Protein AF-A0A2E5KQU2-F1 (afdb_monomer_lite)

Structure (mmCIF, N/CA/C/O backbone):
data_AF-A0A2E5KQU2-F1
#
_entry.id   AF-A0A2E5KQU2-F1
#
loop_
_atom_site.group_PDB
_atom_site.id
_atom_site.type_symbol
_atom_site.label_atom_id
_atom_site.label_alt_id
_atom_site.label_comp_id
_atom_site.label_asym_id
_atom_site.label_entity_id
_atom_site.label_seq_id
_atom_site.pdbx_PDB_ins_code
_atom_site.Cartn_x
_atom_site.Cartn_y
_atom_site.Cartn_z
_atom_site.occupancy
_atom_site.B_iso_or_equiv
_atom_site.auth_seq_id
_atom_site.auth_comp_id
_atom_site.auth_asym_id
_atom_site.auth_atom_id
_atom_site.pdbx_PDB_model_num
ATOM 1 N N . MET A 1 1 ? -2.922 -16.411 7.031 1.00 69.69 1 MET A N 1
ATOM 2 C CA . MET A 1 1 ? -3.422 -15.417 8.007 1.00 69.69 1 MET A CA 1
ATOM 3 C C . MET A 1 1 ? -4.930 -15.594 8.136 1.00 69.69 1 MET A C 1
ATOM 5 O O . MET A 1 1 ? -5.573 -15.780 7.115 1.00 69.69 1 MET A O 1
ATOM 9 N N . HIS A 1 2 ? -5.489 -15.586 9.346 1.00 85.69 2 HIS A N 1
ATOM 10 C CA . HIS A 1 2 ? -6.939 -15.621 9.570 1.00 85.69 2 HIS A CA 1
ATOM 11 C C . HIS A 1 2 ? -7.312 -14.437 10.468 1.00 85.69 2 HIS A C 1
ATOM 13 O O . HIS A 1 2 ? -6.894 -14.409 11.623 1.00 85.69 2 HIS A O 1
ATOM 19 N N . ILE A 1 3 ? -8.048 -13.462 9.927 1.00 89.06 3 ILE A N 1
ATOM 20 C CA . ILE A 1 3 ? -8.373 -12.188 10.602 1.00 89.06 3 ILE A CA 1
ATOM 21 C C . ILE A 1 3 ? -9.744 -12.194 11.303 1.00 89.06 3 ILE A C 1
ATOM 23 O O . ILE A 1 3 ? -10.145 -11.198 11.894 1.00 89.06 3 ILE A O 1
ATOM 27 N N . GLY A 1 4 ? -10.452 -13.330 11.280 1.00 92.38 4 GLY A N 1
ATOM 28 C CA . GLY A 1 4 ? -11.774 -13.472 11.894 1.00 92.38 4 GLY A CA 1
ATOM 29 C C . GLY A 1 4 ? -12.892 -12.767 11.120 1.00 92.38 4 GLY A C 1
ATOM 30 O O . GLY A 1 4 ? -12.737 -12.422 9.950 1.00 92.38 4 GLY A O 1
ATOM 31 N N . THR A 1 5 ? -14.036 -12.592 11.782 1.00 94.06 5 THR A N 1
ATOM 32 C CA . THR A 1 5 ? -15.211 -11.906 11.226 1.00 94.06 5 THR A CA 1
ATOM 33 C C . THR A 1 5 ? -15.182 -10.427 11.598 1.00 94.06 5 THR A C 1
ATOM 35 O O . THR A 1 5 ? -15.036 -10.090 12.774 1.00 94.06 5 THR A O 1
ATOM 38 N N . ILE A 1 6 ? -15.364 -9.548 10.611 1.00 94.31 6 ILE A N 1
ATOM 39 C CA . ILE A 1 6 ? -15.428 -8.096 10.801 1.00 94.31 6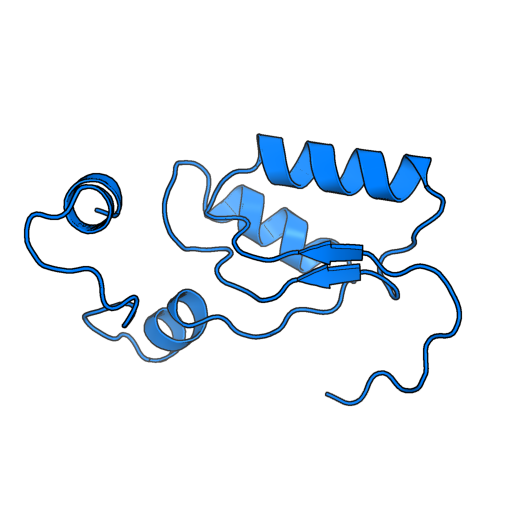 ILE A CA 1
ATOM 40 C C . ILE A 1 6 ? -16.798 -7.606 10.319 1.00 94.31 6 ILE A C 1
ATOM 42 O O . ILE A 1 6 ? -17.093 -7.651 9.133 1.00 94.31 6 ILE A O 1
ATOM 46 N N . GLU A 1 7 ? -17.623 -7.120 11.247 1.00 96.12 7 GLU A N 1
ATOM 47 C CA . GLU A 1 7 ? -19.001 -6.644 10.988 1.00 96.12 7 GLU A CA 1
ATOM 48 C C . GLU A 1 7 ? -19.089 -5.109 10.866 1.00 96.12 7 GLU A C 1
ATOM 50 O O . GLU A 1 7 ? -20.155 -4.502 10.946 1.00 96.12 7 GLU A O 1
ATOM 55 N N . THR A 1 8 ? -17.940 -4.452 10.726 1.00 95.62 8 THR A N 1
ATOM 56 C CA . THR A 1 8 ? -17.816 -2.994 10.588 1.00 95.62 8 THR A CA 1
ATOM 57 C C . THR A 1 8 ? -17.140 -2.665 9.260 1.00 95.62 8 THR A C 1
ATOM 59 O O . THR A 1 8 ? -16.548 -3.558 8.653 1.00 95.62 8 THR A O 1
ATOM 62 N N . PRO A 1 9 ? -17.201 -1.409 8.778 1.00 97.00 9 PRO A N 1
ATOM 63 C CA . PRO A 1 9 ? -16.548 -1.044 7.528 1.00 97.00 9 PRO A CA 1
ATOM 64 C C . PRO A 1 9 ? -15.058 -1.403 7.528 1.00 97.00 9 PRO A C 1
ATOM 66 O O . PRO A 1 9 ? -14.353 -1.160 8.509 1.00 97.00 9 PRO A O 1
ATOM 69 N N . VAL A 1 10 ? -14.588 -1.953 6.415 1.00 97.25 10 VAL A N 1
ATOM 70 C CA . VAL A 1 10 ? -13.179 -2.270 6.163 1.00 97.25 10 VAL A CA 1
ATOM 71 C C . VAL A 1 10 ? -12.706 -1.506 4.939 1.00 97.25 10 VAL A C 1
ATOM 73 O O . VAL A 1 10 ? -13.488 -1.252 4.019 1.00 97.25 10 VAL A O 1
ATOM 76 N N . LEU A 1 11 ? -11.427 -1.148 4.922 1.00 97.94 11 LEU A N 1
ATOM 77 C CA . LEU A 1 11 ? -10.783 -0.616 3.730 1.00 97.94 11 LEU A CA 1
ATOM 78 C C . LEU A 1 11 ? -10.027 -1.751 3.044 1.00 97.94 11 LEU A C 1
ATOM 80 O O . LEU A 1 11 ? -9.082 -2.290 3.611 1.00 97.94 11 LEU A O 1
ATOM 84 N N . VAL A 1 12 ? -10.428 -2.092 1.823 1.00 96.94 12 VAL A N 1
ATOM 85 C CA . VAL A 1 12 ? -9.725 -3.071 0.990 1.00 96.94 12 VAL A CA 1
ATOM 86 C C . VAL A 1 12 ? -9.204 -2.360 -0.245 1.00 96.94 12 VAL A C 1
ATOM 88 O O . VAL A 1 12 ? -9.967 -1.696 -0.947 1.00 96.94 12 VAL A O 1
ATOM 91 N N . PHE A 1 13 ? -7.910 -2.485 -0.496 1.00 96.25 13 PHE A N 1
ATOM 92 C CA . PHE A 1 13 ? -7.237 -1.887 -1.642 1.00 96.25 13 PHE A CA 1
ATOM 93 C C . PHE A 1 13 ? -6.098 -2.795 -2.101 1.00 96.25 13 PHE A C 1
ATOM 95 O O . PHE A 1 13 ? -5.756 -3.755 -1.423 1.00 96.25 13 PHE A O 1
ATOM 102 N N . GLY A 1 14 ? -5.516 -2.521 -3.257 1.00 91.00 14 GLY A N 1
ATOM 103 C CA . GLY A 1 14 ? -4.382 -3.264 -3.795 1.00 91.00 14 GLY A CA 1
ATOM 104 C C . GLY A 1 14 ? -3.639 -2.405 -4.799 1.00 91.00 14 GLY A C 1
ATOM 105 O O . GLY A 1 14 ? -4.145 -1.350 -5.188 1.00 91.00 14 GLY A O 1
ATOM 106 N N . GLY A 1 15 ? -2.448 -2.844 -5.186 1.00 90.31 15 GLY A N 1
ATOM 107 C CA . GLY A 1 15 ? -1.603 -2.110 -6.112 1.00 90.31 15 GLY A CA 1
ATOM 108 C C . GLY A 1 15 ? -1.260 -0.693 -5.649 1.00 90.31 15 GLY A C 1
ATOM 109 O O . GLY A 1 15 ? -1.578 0.262 -6.361 1.00 90.31 15 GLY A O 1
ATOM 110 N N . PRO A 1 16 ? -0.593 -0.511 -4.488 1.00 92.25 16 PRO A N 1
ATOM 111 C CA . PRO A 1 16 ? 0.053 0.762 -4.183 1.00 92.25 16 PRO A CA 1
ATOM 112 C C . PRO A 1 16 ? 1.015 1.206 -5.292 1.00 92.25 16 PRO A C 1
ATOM 114 O O . PRO A 1 16 ? 1.231 2.405 -5.432 1.00 92.25 16 PRO A O 1
ATOM 117 N N . TYR A 1 17 ? 1.573 0.260 -6.071 1.00 90.44 17 T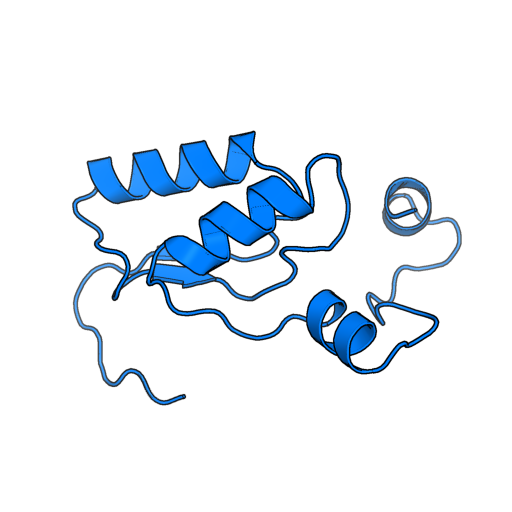YR A N 1
ATOM 118 C CA . TYR A 1 17 ? 2.338 0.490 -7.305 1.00 90.44 17 TYR A CA 1
ATOM 119 C C . TYR A 1 17 ? 3.304 1.668 -7.180 1.00 90.44 17 TYR A C 1
ATOM 121 O O . TYR A 1 17 ? 3.150 2.654 -7.896 1.00 90.44 17 TYR A O 1
ATOM 129 N N . ARG A 1 18 ? 4.230 1.621 -6.208 1.00 88.62 18 ARG A N 1
ATOM 130 C CA . ARG A 1 18 ? 5.243 2.668 -5.951 1.00 88.62 18 ARG A CA 1
ATOM 131 C C . ARG A 1 18 ? 4.689 4.111 -5.990 1.00 88.62 18 ARG A C 1
ATOM 133 O O . ARG A 1 18 ? 5.423 5.041 -6.334 1.00 88.62 18 ARG A O 1
ATOM 140 N N . ASN A 1 19 ? 3.398 4.303 -5.712 1.00 93.69 19 ASN A N 1
ATOM 141 C CA . ASN A 1 19 ? 2.688 5.569 -5.823 1.00 93.69 19 ASN A CA 1
ATOM 142 C C . ASN A 1 19 ? 2.428 6.096 -4.415 1.00 93.69 19 ASN A C 1
ATOM 144 O O . ASN A 1 19 ? 1.367 5.872 -3.817 1.00 93.69 19 ASN A O 1
ATOM 148 N N . LEU A 1 20 ? 3.429 6.796 -3.883 1.00 95.19 20 LEU A N 1
ATOM 149 C CA . LEU A 1 20 ? 3.402 7.299 -2.518 1.00 95.19 20 LEU A CA 1
ATOM 150 C C . LEU A 1 20 ? 2.237 8.267 -2.322 1.00 95.19 20 LEU A C 1
ATOM 152 O O . LEU A 1 20 ? 1.488 8.134 -1.362 1.00 95.19 20 LEU A O 1
ATOM 156 N N . GLY A 1 21 ? 2.034 9.195 -3.261 1.00 95.69 21 GLY A N 1
ATOM 157 C CA . GLY A 1 21 ? 0.971 10.198 -3.173 1.00 95.69 21 GLY A CA 1
ATOM 158 C C . GLY A 1 21 ? -0.431 9.588 -3.089 1.00 95.69 21 GLY A C 1
ATOM 159 O O . GLY A 1 21 ? -1.222 9.984 -2.232 1.00 95.69 21 GLY A O 1
ATOM 160 N N . ALA A 1 22 ? -0.735 8.597 -3.935 1.00 95.81 22 ALA A N 1
ATOM 161 C CA . ALA A 1 22 ? -2.018 7.896 -3.882 1.00 95.81 22 ALA A CA 1
ATOM 162 C C . ALA A 1 22 ? -2.168 7.080 -2.592 1.00 95.81 22 ALA A C 1
ATOM 164 O O . ALA A 1 22 ? -3.237 7.091 -1.980 1.00 95.81 22 ALA A O 1
ATOM 165 N N . THR A 1 23 ? -1.090 6.425 -2.155 1.00 96.56 23 THR A N 1
ATOM 166 C CA . THR A 1 23 ? -1.066 5.656 -0.906 1.00 96.56 23 THR A CA 1
ATOM 167 C C . THR A 1 23 ? -1.337 6.566 0.292 1.00 96.56 23 THR A C 1
ATOM 169 O O . THR A 1 23 ? -2.233 6.283 1.082 1.00 96.56 23 THR A O 1
ATOM 172 N N . GLN A 1 24 ? -0.650 7.705 0.396 1.00 97.19 24 GLN A N 1
ATOM 173 C CA . GLN A 1 24 ? -0.837 8.670 1.480 1.00 97.19 24 GLN A CA 1
ATOM 174 C C . GLN A 1 24 ? -2.269 9.218 1.508 1.00 97.19 24 GLN A C 1
ATOM 176 O O . GLN A 1 24 ? -2.917 9.195 2.551 1.00 97.19 24 GLN A O 1
A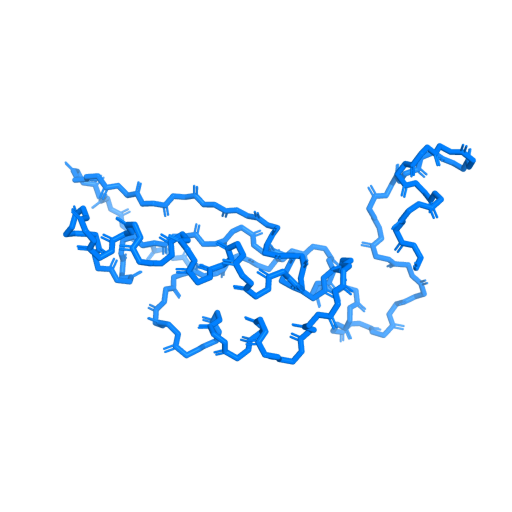TOM 181 N N . ALA A 1 25 ? -2.797 9.630 0.350 1.00 97.88 25 ALA A N 1
ATOM 182 C CA . ALA A 1 25 ? -4.157 10.153 0.242 1.00 97.88 25 ALA A CA 1
ATOM 183 C C . ALA A 1 25 ? -5.220 9.115 0.643 1.00 97.88 25 ALA A C 1
ATOM 185 O O . ALA A 1 25 ? -6.238 9.461 1.250 1.00 97.88 25 ALA A O 1
ATOM 186 N N . LEU A 1 26 ? -4.989 7.836 0.327 1.00 97.75 26 LEU A N 1
ATOM 187 C CA . LEU A 1 26 ? -5.860 6.747 0.754 1.00 97.75 26 LEU A CA 1
ATOM 188 C C . LEU A 1 26 ? -5.839 6.575 2.280 1.00 97.75 26 LEU A C 1
ATOM 190 O O . LEU A 1 26 ? -6.902 6.452 2.891 1.00 97.75 26 LEU A O 1
ATOM 194 N N . LEU A 1 27 ? -4.654 6.601 2.898 1.00 96.81 27 LEU A N 1
ATOM 195 C CA . LEU A 1 27 ? -4.509 6.490 4.352 1.00 96.81 27 LEU A CA 1
ATOM 196 C C . LEU A 1 27 ? -5.135 7.681 5.081 1.00 96.81 27 LEU A C 1
ATOM 198 O O . LEU A 1 27 ? -5.869 7.484 6.049 1.00 96.81 27 LEU A O 1
ATOM 202 N N . ASP A 1 28 ? -4.947 8.898 4.572 1.00 98.06 28 ASP A N 1
ATOM 203 C CA . ASP A 1 28 ? -5.599 10.100 5.100 1.00 98.06 28 ASP A CA 1
ATOM 204 C C . ASP A 1 28 ? -7.126 9.968 5.040 1.00 98.06 28 ASP A C 1
ATOM 206 O O . ASP A 1 28 ? -7.844 10.325 5.982 1.00 98.06 28 ASP A O 1
ATOM 210 N N . ARG A 1 29 ? -7.653 9.395 3.948 1.00 98.06 29 ARG A N 1
ATOM 211 C CA . ARG A 1 29 ? -9.088 9.135 3.823 1.00 98.06 29 ARG A CA 1
ATOM 212 C C . ARG A 1 29 ? -9.572 8.088 4.823 1.00 98.06 29 ARG A C 1
ATOM 214 O O . ARG A 1 29 ? -10.681 8.235 5.335 1.00 98.06 29 ARG A O 1
ATOM 221 N N . ALA A 1 30 ? -8.769 7.065 5.097 1.00 97.81 30 ALA A N 1
ATOM 222 C CA . ALA A 1 30 ? -9.085 6.033 6.075 1.00 97.81 30 ALA A CA 1
ATOM 223 C C . ALA A 1 30 ? -9.156 6.608 7.499 1.00 97.81 30 ALA A C 1
ATOM 225 O O . ALA A 1 30 ? -10.121 6.340 8.216 1.00 97.81 30 ALA A O 1
ATOM 226 N N . VAL A 1 31 ? -8.213 7.490 7.854 1.00 97.62 31 VAL A N 1
ATOM 227 C CA . VAL A 1 31 ? -8.241 8.261 9.109 1.00 97.62 31 VAL A CA 1
ATOM 228 C C . VAL A 1 31 ? -9.509 9.111 9.194 1.00 97.62 31 VAL A C 1
ATOM 230 O O . VAL A 1 31 ? -10.220 9.054 10.190 1.00 97.62 31 VAL A O 1
ATOM 233 N N . ALA A 1 32 ? -9.861 9.836 8.128 1.00 98.25 32 ALA A N 1
ATOM 234 C CA . ALA A 1 32 ? -11.078 10.654 8.083 1.00 98.25 32 ALA A CA 1
ATOM 235 C C . ALA A 1 32 ? -12.395 9.847 8.127 1.00 98.25 32 ALA A C 1
ATOM 237 O O . ALA A 1 32 ? -13.470 10.435 8.240 1.00 98.25 32 ALA A O 1
ATOM 238 N N . LEU A 1 33 ? -12.330 8.523 7.964 1.00 97.75 33 LEU A N 1
ATOM 239 C CA . LEU A 1 33 ? -13.458 7.594 8.059 1.00 97.75 33 LEU A CA 1
ATOM 240 C C . LEU A 1 33 ? -13.452 6.778 9.359 1.00 97.75 33 LEU A C 1
ATOM 242 O O . LEU A 1 33 ? -14.265 5.862 9.488 1.00 97.75 33 LEU A O 1
ATOM 246 N N . ASP A 1 34 ? -12.540 7.075 10.290 1.00 97.56 34 ASP A N 1
ATOM 247 C CA . ASP A 1 34 ? -12.330 6.303 11.518 1.00 97.56 34 ASP A CA 1
ATOM 248 C C . ASP A 1 34 ? -12.120 4.802 11.237 1.00 97.56 34 ASP A C 1
ATOM 250 O O . ASP A 1 34 ? -12.635 3.925 11.942 1.00 97.56 34 ASP A O 1
ATOM 254 N N . ILE A 1 35 ? -11.376 4.481 10.174 1.00 98.19 35 ILE A N 1
ATOM 255 C CA . ILE A 1 35 ? -10.937 3.118 9.861 1.00 98.19 35 ILE A CA 1
ATOM 256 C C . ILE A 1 35 ? -9.494 2.983 10.370 1.00 98.19 35 ILE A C 1
ATOM 258 O O . ILE A 1 35 ? -8.608 3.633 9.824 1.00 98.19 35 ILE A O 1
ATOM 262 N N . PRO A 1 36 ? -9.231 2.188 11.421 1.00 96.94 36 PRO A N 1
ATOM 263 C CA . PRO A 1 36 ? -7.896 1.961 11.942 1.00 96.94 36 PRO A CA 1
ATOM 264 C C .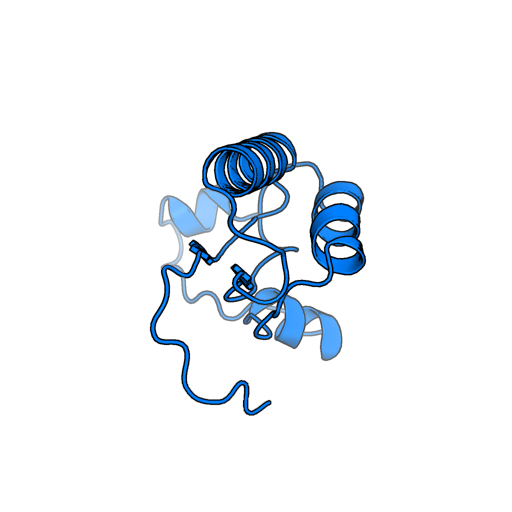 PRO A 1 36 ? -7.168 0.885 11.115 1.00 96.94 36 PRO A C 1
ATOM 266 O O . PRO A 1 36 ? -7.828 0.118 10.399 1.00 96.94 36 PRO A O 1
ATOM 269 N N . PRO A 1 37 ? -5.830 0.797 11.203 1.00 96.69 37 PRO A N 1
ATOM 270 C CA . PRO A 1 37 ? -5.027 -0.107 10.379 1.00 96.69 37 PRO A CA 1
ATOM 271 C C . PRO A 1 37 ? -5.439 -1.579 10.439 1.00 96.69 37 PRO A C 1
ATOM 273 O O . PRO A 1 37 ? -5.416 -2.259 9.419 1.00 96.69 37 PRO A O 1
ATOM 276 N N . GLU A 1 38 ? -5.911 -2.069 11.586 1.00 95.44 38 GLU A N 1
ATOM 277 C CA . GLU A 1 38 ? -6.336 -3.465 11.770 1.00 95.44 38 GLU A CA 1
ATOM 278 C C . GLU A 1 38 ? -7.587 -3.820 10.942 1.00 95.44 38 GLU A C 1
ATOM 280 O O . GLU A 1 38 ? -7.929 -4.990 10.785 1.00 95.44 38 GLU A O 1
ATOM 285 N N . ARG A 1 39 ? -8.288 -2.811 10.404 1.00 97.00 39 ARG A N 1
ATOM 286 C CA . ARG A 1 39 ? -9.418 -2.958 9.470 1.00 97.00 39 ARG A CA 1
ATOM 287 C C . ARG A 1 39 ? -9.056 -2.587 8.029 1.00 97.00 39 ARG A C 1
ATOM 289 O O . ARG A 1 39 ? -9.951 -2.450 7.191 1.00 97.00 39 ARG A O 1
ATOM 296 N N . MET A 1 40 ? -7.771 -2.412 7.737 1.00 97.50 40 MET A N 1
ATOM 297 C CA . MET A 1 40 ? -7.260 -2.168 6.393 1.00 97.50 40 MET A CA 1
ATOM 298 C C . MET A 1 40 ? -6.586 -3.426 5.844 1.00 97.50 40 MET A C 1
ATOM 300 O O . MET A 1 40 ? -5.844 -4.112 6.549 1.00 97.50 40 MET A O 1
ATOM 304 N N . ILE A 1 41 ? -6.853 -3.725 4.574 1.00 97.06 41 ILE A N 1
ATOM 305 C CA . ILE A 1 41 ? -6.319 -4.884 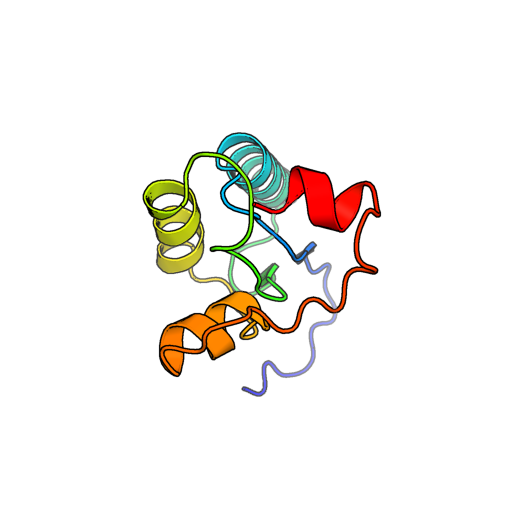3.862 1.00 97.06 41 ILE A CA 1
ATOM 306 C C . ILE A 1 41 ? -5.757 -4.406 2.521 1.00 97.06 41 ILE A C 1
ATOM 308 O O . ILE A 1 41 ? -6.513 -3.983 1.646 1.00 97.06 41 ILE A O 1
ATOM 312 N N . CYS A 1 42 ? -4.437 -4.494 2.366 1.00 96.81 42 CYS A N 1
ATOM 313 C CA . CYS A 1 42 ? -3.737 -4.311 1.099 1.00 96.81 42 CYS A CA 1
ATOM 314 C C . CYS A 1 42 ? -3.588 -5.670 0.398 1.00 96.81 42 CYS A C 1
ATOM 316 O O . CYS A 1 42 ? -3.108 -6.630 0.998 1.00 96.81 42 CYS A O 1
ATOM 318 N N . ALA A 1 43 ? -3.982 -5.765 -0.867 1.00 95.12 43 ALA A N 1
ATOM 319 C CA . ALA A 1 43 ? -3.910 -6.988 -1.662 1.00 95.12 43 ALA A CA 1
ATOM 320 C C . ALA A 1 43 ? -2.515 -7.262 -2.260 1.00 95.12 43 ALA A C 1
ATOM 322 O O . ALA A 1 43 ? -2.374 -8.227 -3.002 1.00 95.12 43 ALA A O 1
ATOM 323 N N . GLY A 1 44 ? -1.514 -6.436 -1.937 1.00 94.06 44 GLY A N 1
ATOM 324 C CA . GLY A 1 44 ? -0.149 -6.568 -2.446 1.00 94.06 44 GLY A CA 1
ATOM 325 C C . GLY A 1 44 ? 0.145 -5.645 -3.626 1.00 94.06 44 GLY A C 1
ATOM 326 O O . GLY A 1 44 ? -0.539 -4.637 -3.827 1.00 94.06 44 GLY A O 1
ATOM 327 N N . ASP A 1 45 ? 1.202 -5.983 -4.357 1.00 94.06 45 ASP A N 1
ATOM 328 C CA . ASP A 1 45 ? 1.795 -5.238 -5.468 1.00 94.06 45 ASP A CA 1
ATOM 329 C C . ASP A 1 45 ? 2.222 -3.823 -5.065 1.00 94.06 45 ASP A C 1
ATOM 331 O O . ASP A 1 45 ? 1.960 -2.809 -5.712 1.00 94.06 45 ASP A O 1
ATOM 335 N N . THR A 1 46 ? 2.901 -3.739 -3.930 1.00 91.19 46 THR A N 1
ATOM 336 C CA . THR A 1 46 ? 3.434 -2.486 -3.394 1.00 91.19 46 THR A CA 1
ATOM 337 C C . THR A 1 46 ? 4.639 -2.013 -4.204 1.00 91.19 46 THR A C 1
ATOM 339 O O . THR A 1 46 ? 4.784 -0.821 -4.490 1.00 91.19 46 THR A O 1
ATOM 342 N N . VAL A 1 47 ? 5.476 -2.964 -4.613 1.00 87.69 47 VAL A N 1
ATOM 343 C CA . VAL A 1 47 ? 6.772 -2.747 -5.277 1.00 87.69 47 VAL A CA 1
ATOM 344 C C . VAL A 1 47 ? 6.709 -2.735 -6.806 1.00 87.69 47 VAL A C 1
ATOM 346 O O . VAL A 1 47 ? 7.765 -2.706 -7.432 1.00 87.69 47 VAL A O 1
ATOM 349 N N . ALA A 1 48 ? 5.505 -2.766 -7.394 1.00 85.81 48 ALA A N 1
ATOM 350 C CA . ALA A 1 48 ? 5.277 -2.888 -8.838 1.00 85.81 48 ALA A CA 1
ATOM 351 C C . ALA A 1 48 ? 5.756 -1.649 -9.628 1.00 85.81 48 ALA A C 1
ATOM 353 O O . ALA A 1 48 ? 6.905 -1.262 -9.513 1.00 85.81 48 ALA A O 1
ATOM 354 N N . TYR A 1 49 ? 4.938 -1.019 -10.471 1.00 82.19 49 TYR A N 1
ATOM 355 C CA . TYR A 1 49 ? 5.368 0.073 -11.371 1.00 82.19 49 TYR A CA 1
ATOM 356 C C . TYR A 1 49 ? 5.390 1.448 -10.671 1.00 82.19 49 TYR A C 1
ATOM 358 O O . TYR A 1 49 ? 5.102 1.519 -9.492 1.00 82.19 49 TYR A O 1
ATOM 366 N N . CYS A 1 50 ? 5.732 2.547 -11.366 1.00 81.75 50 CYS A N 1
ATOM 367 C CA . CYS A 1 50 ? 5.807 3.951 -10.869 1.00 81.75 50 CYS A CA 1
ATOM 368 C C . CYS A 1 50 ? 7.095 4.358 -10.109 1.00 81.75 50 CYS A C 1
ATOM 370 O O . CYS A 1 50 ? 8.141 3.783 -10.372 1.00 81.75 50 CYS A O 1
ATOM 372 N N . ALA A 1 51 ? 7.107 5.423 -9.296 1.00 86.44 51 ALA A N 1
ATOM 373 C CA . ALA A 1 51 ? 8.339 6.193 -9.044 1.00 86.44 51 ALA A CA 1
ATOM 374 C C . ALA A 1 51 ? 9.001 5.997 -7.667 1.00 86.44 51 ALA A C 1
ATOM 376 O O . ALA A 1 51 ? 10.205 6.215 -7.545 1.00 86.44 51 ALA A O 1
ATOM 377 N N . GLU A 1 52 ? 8.254 5.605 -6.632 1.00 89.75 52 GLU A N 1
ATOM 378 C CA . GLU A 1 52 ? 8.701 5.713 -5.234 1.00 89.75 52 GLU A CA 1
ATOM 379 C C . GLU A 1 52 ? 8.645 4.359 -4.494 1.00 89.75 52 GLU A C 1
ATOM 381 O O . GLU A 1 52 ? 7.868 4.212 -3.545 1.00 89.75 52 GLU A O 1
ATOM 386 N N . PRO A 1 53 ? 9.432 3.341 -4.910 1.00 88.75 53 PRO A N 1
ATOM 387 C CA . PRO A 1 53 ? 9.340 1.981 -4.368 1.00 88.75 53 PRO A CA 1
ATOM 388 C C . PRO A 1 53 ? 9.604 1.923 -2.869 1.00 88.75 53 PRO A C 1
ATOM 390 O O . PRO A 1 53 ? 8.790 1.383 -2.124 1.00 88.75 53 PRO A O 1
ATOM 393 N N . GLU A 1 54 ? 10.728 2.488 -2.428 1.00 93.00 54 GLU A N 1
ATOM 394 C CA . GLU A 1 54 ? 11.168 2.417 -1.034 1.00 93.00 54 GLU A CA 1
ATOM 395 C C . GLU A 1 54 ? 10.185 3.145 -0.116 1.00 93.00 54 GLU A C 1
ATOM 397 O O . GLU A 1 54 ? 9.639 2.540 0.801 1.00 93.00 54 GLU A O 1
ATOM 402 N N . ALA A 1 55 ? 9.864 4.403 -0.428 1.00 95.00 55 ALA A N 1
ATOM 403 C CA . ALA A 1 55 ? 8.961 5.204 0.391 1.00 95.00 55 ALA A CA 1
ATOM 404 C C . ALA A 1 55 ? 7.542 4.612 0.459 1.00 95.00 55 ALA A C 1
ATOM 406 O O . ALA A 1 55 ? 6.951 4.553 1.537 1.00 95.00 55 ALA A O 1
ATOM 407 N N . THR A 1 56 ? 7.000 4.126 -0.664 1.00 95.44 56 THR A N 1
ATOM 408 C CA . THR A 1 56 ? 5.674 3.480 -0.680 1.00 95.44 56 THR A CA 1
ATOM 409 C C . THR A 1 56 ? 5.687 2.189 0.140 1.00 95.44 56 THR A C 1
ATOM 411 O O . THR A 1 56 ? 4.783 1.950 0.942 1.00 95.44 56 THR A O 1
ATOM 414 N N . THR A 1 57 ? 6.741 1.381 -0.004 1.00 93.94 57 THR A N 1
ATOM 415 C CA . THR A 1 57 ? 6.917 0.140 0.764 1.00 93.94 57 THR A CA 1
ATOM 416 C C . THR A 1 57 ? 7.049 0.417 2.253 1.00 93.94 57 THR A C 1
ATOM 418 O O . THR A 1 57 ? 6.438 -0.281 3.058 1.00 93.94 57 THR A O 1
ATOM 421 N N . ASP A 1 58 ? 7.782 1.458 2.639 1.00 95.62 58 ASP A N 1
ATOM 422 C CA . ASP A 1 58 ? 7.931 1.853 4.036 1.00 95.62 58 ASP A CA 1
ATOM 423 C C . ASP A 1 58 ? 6.611 2.289 4.663 1.00 95.62 58 ASP A C 1
ATOM 425 O O . ASP A 1 58 ? 6.301 1.873 5.785 1.00 95.62 58 ASP A O 1
ATOM 429 N N . VAL A 1 59 ? 5.794 3.055 3.938 1.00 95.94 59 VAL A N 1
ATOM 430 C CA . VAL A 1 59 ? 4.455 3.441 4.399 1.00 95.94 59 VAL A CA 1
ATOM 431 C C . VAL A 1 59 ? 3.585 2.207 4.632 1.00 95.94 59 VAL A C 1
ATOM 433 O O . VAL A 1 59 ? 3.007 2.057 5.709 1.00 95.94 59 VAL A O 1
ATOM 436 N N . ILE A 1 60 ? 3.530 1.284 3.668 1.00 95.62 60 ILE A N 1
ATOM 437 C CA . ILE A 1 60 ? 2.742 0.051 3.803 1.00 95.62 60 ILE A CA 1
ATOM 438 C C . ILE A 1 60 ? 3.268 -0.803 4.965 1.00 95.62 60 ILE A C 1
ATOM 440 O O . ILE A 1 60 ? 2.490 -1.203 5.832 1.00 95.62 60 ILE A O 1
ATOM 444 N N . ARG A 1 61 ? 4.585 -1.011 5.051 1.00 94.31 61 ARG A N 1
ATOM 445 C CA . ARG A 1 61 ? 5.248 -1.831 6.077 1.00 94.31 61 ARG A CA 1
ATOM 446 C C . ARG A 1 61 ? 5.041 -1.307 7.498 1.00 94.31 61 ARG A C 1
ATOM 448 O O . ARG A 1 61 ? 4.920 -2.101 8.427 1.00 94.31 61 ARG A O 1
ATOM 455 N N . THR A 1 62 ? 5.025 0.012 7.681 1.00 95.88 62 THR A N 1
ATOM 456 C CA . THR A 1 62 ? 4.908 0.648 9.007 1.00 95.88 62 THR A CA 1
ATOM 457 C C . THR A 1 62 ? 3.470 0.960 9.421 1.00 95.88 62 THR A C 1
ATOM 459 O O . THR A 1 62 ? 3.233 1.282 10.582 1.00 95.88 62 THR A O 1
ATOM 462 N N . SER A 1 63 ? 2.503 0.821 8.512 1.00 94.62 63 SER A N 1
ATOM 463 C CA . SER A 1 63 ? 1.094 1.155 8.757 1.00 94.62 63 SER A CA 1
ATOM 464 C C . SER A 1 63 ? 0.392 0.296 9.816 1.00 94.62 63 SER A C 1
ATOM 466 O O . SER A 1 63 ? -0.581 0.752 10.407 1.00 94.62 63 SER A O 1
ATOM 468 N N . GLY A 1 64 ? 0.844 -0.943 10.041 1.00 94.81 64 GLY A N 1
ATOM 469 C CA . GLY A 1 64 ? 0.164 -1.913 10.909 1.00 94.81 64 GLY A CA 1
ATOM 470 C C . GLY A 1 64 ? -1.046 -2.614 10.273 1.00 94.81 64 GLY A C 1
ATOM 471 O O . GLY A 1 64 ? -1.754 -3.338 10.970 1.00 94.81 64 GLY A O 1
ATOM 472 N N . MET A 1 65 ? -1.290 -2.421 8.972 1.00 96.06 65 MET A N 1
ATOM 473 C CA . MET A 1 65 ? -2.387 -3.076 8.254 1.00 96.06 65 MET A CA 1
ATOM 474 C C . MET A 1 65 ? -2.104 -4.535 7.890 1.00 96.06 65 MET A C 1
ATOM 476 O O . MET A 1 65 ? -0.971 -5.018 7.958 1.00 96.06 65 MET A O 1
ATOM 480 N N . HIS A 1 66 ? -3.135 -5.235 7.419 1.00 96.19 66 HIS A N 1
ATOM 481 C CA . HIS A 1 66 ? -2.969 -6.545 6.802 1.00 96.19 66 HIS A CA 1
ATOM 482 C C . HIS A 1 66 ? -2.534 -6.406 5.343 1.00 96.19 66 HIS A C 1
ATOM 484 O O . HIS A 1 66 ? -3.110 -5.622 4.592 1.00 96.19 66 HIS A O 1
ATOM 490 N N . VAL A 1 67 ? -1.543 -7.196 4.932 1.00 95.38 67 VAL A N 1
ATOM 491 C CA . VAL A 1 67 ? -1.040 -7.214 3.555 1.00 95.38 67 VAL A CA 1
ATOM 492 C C . VAL A 1 67 ? -1.032 -8.653 3.052 1.00 95.38 67 VAL A C 1
ATOM 494 O O . VAL A 1 67 ? -0.497 -9.546 3.712 1.00 95.38 67 VAL A O 1
ATOM 497 N N . VAL A 1 68 ? -1.658 -8.879 1.902 1.00 94.44 68 VAL A N 1
ATOM 498 C CA . VAL A 1 68 ? -1.531 -10.112 1.123 1.00 94.44 68 VAL A CA 1
ATOM 499 C C . VAL A 1 68 ? -0.340 -9.947 0.183 1.00 94.44 68 VAL A C 1
ATOM 501 O O . VAL A 1 68 ? -0.126 -8.866 -0.353 1.00 94.44 68 VAL A O 1
ATOM 504 N N . MET A 1 69 ? 0.454 -11.003 0.019 1.00 93.25 69 MET A N 1
ATOM 505 C CA . MET A 1 69 ? 1.588 -11.002 -0.905 1.00 93.25 69 MET A CA 1
ATOM 506 C C . MET A 1 69 ? 1.074 -10.950 -2.348 1.00 93.25 69 MET A C 1
ATOM 508 O O . MET A 1 69 ? 0.312 -11.835 -2.741 1.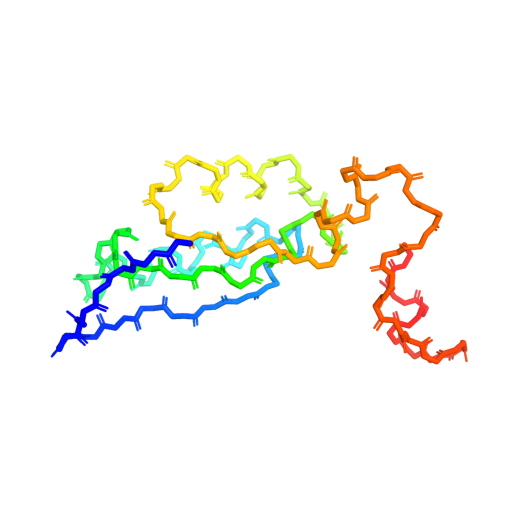00 93.25 69 MET A O 1
ATOM 512 N N . GLY A 1 70 ? 1.464 -9.916 -3.096 1.00 93.12 70 GLY A N 1
ATOM 513 C CA . GLY A 1 70 ? 1.196 -9.805 -4.528 1.00 93.12 70 GLY A CA 1
ATOM 514 C C . GLY A 1 70 ? 2.234 -10.557 -5.357 1.00 93.12 70 GLY A C 1
ATOM 515 O O . GLY A 1 70 ? 3.259 -11.009 -4.835 1.00 93.12 70 GLY A O 1
ATOM 516 N N . ASN A 1 71 ? 1.992 -10.676 -6.661 1.00 93.56 71 ASN A N 1
ATOM 517 C CA . ASN A 1 71 ? 2.894 -11.395 -7.562 1.00 93.56 71 ASN A CA 1
ATOM 518 C C . ASN A 1 71 ? 4.230 -10.656 -7.736 1.00 93.56 71 ASN A C 1
ATOM 520 O O . ASN A 1 71 ? 5.270 -11.295 -7.895 1.00 93.56 71 ASN A O 1
ATOM 524 N N . CYS A 1 72 ? 4.236 -9.321 -7.635 1.00 91.38 72 CYS A N 1
ATOM 525 C CA . CYS A 1 72 ? 5.484 -8.555 -7.635 1.00 91.38 72 CYS A CA 1
ATOM 526 C C . CYS A 1 72 ? 6.346 -8.851 -6.398 1.00 91.38 72 CYS A C 1
ATOM 528 O O . CYS A 1 72 ? 7.563 -8.978 -6.520 1.00 91.38 72 CYS A O 1
ATOM 530 N N . GLU A 1 73 ? 5.739 -8.982 -5.212 1.00 93.06 73 GLU A N 1
ATOM 531 C CA . GLU A 1 73 ? 6.479 -9.353 -4.000 1.00 93.06 73 GLU A CA 1
ATOM 532 C C . GLU A 1 73 ? 6.971 -10.803 -4.044 1.00 93.06 73 GLU A C 1
ATOM 534 O O . GLU A 1 73 ? 8.107 -11.064 -3.648 1.00 93.06 73 GLU A O 1
ATOM 539 N N . GLU A 1 74 ? 6.146 -11.730 -4.539 1.00 94.06 74 GLU A N 1
ATOM 540 C CA . GLU A 1 74 ? 6.527 -13.133 -4.735 1.00 94.06 74 GLU A CA 1
ATOM 541 C C . GLU A 1 74 ? 7.744 -13.242 -5.662 1.00 94.06 74 GLU A C 1
ATOM 543 O O . GLU A 1 74 ? 8.773 -13.791 -5.269 1.00 94.06 74 GLU A O 1
ATOM 548 N N . SER A 1 75 ? 7.682 -12.602 -6.830 1.00 92.62 75 SER A N 1
ATOM 549 C CA . SER A 1 75 ? 8.755 -12.636 -7.830 1.00 92.62 75 SER A CA 1
ATOM 550 C C . SER A 1 75 ? 10.061 -12.032 -7.310 1.00 92.62 75 SER A C 1
ATOM 552 O O . SER A 1 75 ? 11.132 -12.598 -7.519 1.00 92.62 75 SER A O 1
ATOM 554 N N . LEU A 1 76 ? 9.988 -10.922 -6.561 1.00 90.12 76 LEU A N 1
ATOM 555 C CA . LEU A 1 76 ? 11.164 -10.356 -5.891 1.00 90.12 76 LEU A CA 1
ATOM 556 C C . LEU A 1 76 ? 11.741 -11.294 -4.826 1.00 90.12 76 LEU A C 1
ATOM 558 O O . LEU A 1 76 ? 12.956 -11.334 -4.644 1.00 90.12 76 LEU A O 1
ATOM 562 N N . SER A 1 77 ? 10.892 -12.021 -4.097 1.00 92.31 77 SER A N 1
ATOM 563 C CA . SER A 1 77 ? 11.346 -12.960 -3.066 1.00 92.31 77 SER A CA 1
ATOM 564 C C . SER A 1 77 ? 12.069 -14.177 -3.650 1.00 92.31 77 SER A C 1
ATOM 566 O O . SER A 1 77 ? 12.934 -14.751 -2.986 1.00 92.31 77 SER A O 1
ATOM 568 N N . GLU A 1 78 ? 11.737 -14.536 -4.890 1.00 95.06 78 GLU A N 1
ATOM 569 C CA . GLU A 1 78 ? 12.297 -15.675 -5.617 1.00 95.06 78 GLU A CA 1
ATOM 570 C C . GLU A 1 78 ? 13.448 -15.301 -6.565 1.00 95.06 78 GLU A C 1
ATOM 572 O O . GLU A 1 78 ? 14.043 -16.200 -7.155 1.00 95.06 78 GLU A O 1
ATOM 577 N N . ASP A 1 79 ? 13.790 -14.011 -6.687 1.00 92.31 79 ASP A N 1
ATOM 578 C CA . ASP A 1 79 ? 14.740 -13.496 -7.691 1.00 92.31 79 ASP A CA 1
ATOM 579 C C . ASP A 1 79 ? 14.342 -13.917 -9.123 1.00 92.31 79 ASP A C 1
ATOM 581 O O . ASP A 1 79 ? 15.164 -14.357 -9.927 1.00 92.31 79 ASP A O 1
ATOM 585 N N . ALA A 1 80 ? 13.039 -13.852 -9.417 1.00 92.31 80 ALA A N 1
ATOM 586 C CA . ALA A 1 80 ? 12.473 -14.261 -10.697 1.00 92.31 80 ALA A CA 1
ATOM 587 C C . ALA A 1 80 ? 12.666 -13.192 -11.788 1.00 92.31 80 ALA A C 1
ATOM 589 O O . ALA A 1 80 ? 12.623 -11.990 -11.527 1.00 92.31 80 ALA A O 1
ATOM 590 N N . ASP A 1 81 ? 12.801 -13.643 -13.039 1.00 88.06 81 ASP A N 1
ATOM 591 C CA . ASP A 1 81 ? 13.012 -12.772 -14.208 1.00 88.06 81 ASP A CA 1
ATOM 592 C C . ASP A 1 81 ? 11.758 -11.974 -14.627 1.00 88.06 81 ASP A C 1
ATOM 594 O O . ASP A 1 81 ? 11.862 -11.000 -15.373 1.00 88.06 81 ASP A O 1
ATOM 598 N N . ASP A 1 82 ? 10.568 -12.390 -14.184 1.00 85.75 82 ASP A N 1
ATOM 599 C CA . ASP A 1 82 ? 9.276 -11.790 -14.536 1.00 85.75 82 ASP A CA 1
ATOM 600 C C . ASP A 1 82 ? 8.386 -11.694 -13.290 1.00 85.75 82 ASP A C 1
ATOM 602 O O . ASP A 1 82 ? 8.367 -12.604 -12.465 1.00 85.75 82 ASP A O 1
ATOM 606 N N . CYS A 1 83 ? 7.611 -10.609 -13.185 1.00 85.12 83 CYS A N 1
ATOM 607 C CA . CYS A 1 83 ? 6.594 -10.456 -12.149 1.00 85.12 83 CYS A CA 1
ATOM 608 C C . CYS A 1 83 ? 5.411 -11.417 -12.323 1.00 85.12 83 CYS A C 1
ATOM 610 O O . CYS A 1 83 ? 4.603 -11.557 -11.409 1.00 85.12 83 CYS A O 1
ATOM 612 N N . GLY A 1 84 ? 5.226 -12.012 -13.506 1.00 87.00 84 GLY A N 1
ATOM 613 C CA . GLY A 1 84 ? 4.084 -12.883 -13.796 1.00 87.00 84 GLY A CA 1
ATOM 614 C C . GLY A 1 84 ? 2.770 -12.116 -13.974 1.00 87.00 84 GLY A C 1
ATOM 615 O O . GLY A 1 84 ? 1.688 -12.697 -13.908 1.00 87.00 84 GLY A O 1
ATOM 616 N N . CYS A 1 85 ? 2.850 -10.806 -14.223 1.00 86.81 85 CYS A N 1
ATOM 617 C CA . CYS A 1 85 ? 1.691 -9.927 -14.372 1.00 86.81 85 CYS A CA 1
ATOM 618 C C . CYS A 1 85 ? 0.852 -10.246 -15.630 1.00 86.81 85 CYS A C 1
ATOM 620 O O . CYS A 1 85 ? -0.313 -9.858 -15.724 1.00 86.81 85 CYS A O 1
ATOM 622 N N . GLY A 1 86 ? 1.428 -10.979 -16.594 1.00 89.19 86 GLY A N 1
ATOM 623 C CA . GLY A 1 86 ? 0.699 -11.572 -17.718 1.00 89.19 86 GLY A CA 1
ATOM 624 C C . GLY A 1 86 ? 0.219 -10.572 -18.772 1.00 89.19 86 GLY A C 1
ATOM 625 O O . GLY A 1 86 ? -0.773 -10.830 -19.460 1.00 89.19 86 GLY A O 1
ATOM 626 N N . PHE A 1 87 ? 0.882 -9.421 -18.903 1.00 89.75 87 PHE A N 1
ATOM 627 C CA . PHE A 1 87 ? 0.528 -8.446 -19.930 1.00 89.75 87 PHE A CA 1
ATOM 628 C C . PHE A 1 87 ? 0.832 -8.984 -21.326 1.00 89.75 87 PHE A C 1
ATOM 630 O O . PHE A 1 87 ? 1.833 -9.651 -21.565 1.00 89.75 87 PHE A O 1
ATOM 637 N N . THR A 1 88 ? -0.067 -8.705 -22.269 1.00 92.56 88 THR A N 1
ATOM 638 C CA . THR A 1 88 ? 0.162 -9.061 -23.672 1.00 92.56 88 THR A CA 1
ATOM 639 C C . THR A 1 88 ? 1.298 -8.208 -24.230 1.00 92.56 88 THR A C 1
ATOM 641 O O . THR A 1 88 ? 1.257 -6.985 -24.081 1.00 92.56 88 THR A O 1
ATOM 644 N N . GLU A 1 89 ? 2.264 -8.838 -24.897 1.00 90.12 89 GLU A N 1
ATOM 645 C CA . GLU A 1 89 ? 3.392 -8.157 -25.544 1.00 90.12 89 GLU A CA 1
ATOM 646 C C . GLU A 1 89 ? 2.905 -7.038 -26.482 1.00 90.12 89 GLU A C 1
ATOM 648 O O . GLU A 1 89 ? 1.977 -7.221 -27.278 1.00 90.12 89 GLU A O 1
ATOM 653 N N . GLY A 1 90 ? 3.502 -5.853 -26.358 1.00 91.25 90 GLY A N 1
ATOM 654 C CA . GLY A 1 90 ? 3.142 -4.663 -27.129 1.00 91.25 90 GLY A CA 1
ATOM 655 C C . GLY A 1 90 ? 1.829 -4.001 -26.701 1.00 91.25 90 GLY A C 1
ATOM 656 O O . GLY A 1 90 ? 1.390 -3.033 -27.330 1.00 91.25 90 GLY A O 1
ATOM 657 N N . SER A 1 91 ? 1.180 -4.490 -25.642 1.00 92.75 91 SER A N 1
ATOM 658 C CA . SER A 1 91 ? 0.050 -3.786 -25.040 1.00 92.75 91 SER A CA 1
ATOM 659 C C . SER A 1 91 ? 0.505 -2.499 -24.350 1.00 92.75 91 SER A C 1
ATOM 661 O O . SER A 1 91 ? 1.679 -2.290 -24.041 1.00 92.75 91 SER A O 1
ATOM 663 N N . VAL A 1 92 ? -0.457 -1.620 -24.069 1.00 92.06 92 VAL A N 1
ATOM 664 C CA . VAL A 1 92 ? -0.189 -0.390 -23.311 1.00 92.06 92 VAL A CA 1
ATOM 665 C C . VAL A 1 92 ? 0.332 -0.714 -21.911 1.00 92.06 92 VAL A C 1
ATOM 667 O O . VAL A 1 92 ? 1.240 -0.039 -21.443 1.00 92.06 92 VAL A O 1
ATOM 670 N N . CYS A 1 93 ? -0.213 -1.743 -21.255 1.00 87.81 93 CYS A N 1
ATOM 671 C CA . CYS A 1 93 ? 0.247 -2.160 -19.933 1.00 87.81 93 CYS A CA 1
ATOM 672 C C . CYS A 1 93 ? 1.696 -2.636 -19.987 1.00 87.81 93 CYS A C 1
ATOM 674 O O . CYS A 1 93 ? 2.498 -2.076 -19.259 1.00 87.81 93 CYS A O 1
ATOM 676 N N . ASP A 1 94 ? 2.026 -3.544 -20.912 1.00 89.06 94 ASP A N 1
ATOM 677 C CA . ASP A 1 94 ? 3.394 -4.029 -21.154 1.00 89.06 94 ASP A CA 1
ATOM 678 C C . ASP A 1 94 ? 4.385 -2.872 -21.387 1.00 89.06 94 ASP A C 1
ATOM 680 O O . ASP A 1 94 ? 5.423 -2.772 -20.737 1.00 89.06 94 ASP A O 1
ATOM 684 N N . THR A 1 95 ? 3.998 -1.907 -22.227 1.00 87.50 95 THR A N 1
ATOM 685 C CA . THR A 1 95 ? 4.839 -0.743 -22.556 1.00 87.50 95 THR A CA 1
ATOM 686 C C . THR A 1 95 ? 5.058 0.203 -21.371 1.00 87.50 95 THR A C 1
ATOM 688 O O . THR A 1 95 ? 6.099 0.846 -21.277 1.00 87.50 95 THR A O 1
ATOM 691 N N . LEU A 1 96 ? 4.061 0.360 -20.497 1.00 86.12 96 LEU A N 1
ATOM 692 C CA . LEU A 1 96 ? 4.111 1.310 -19.379 1.00 86.12 96 LEU A CA 1
ATOM 693 C C . LEU A 1 96 ? 4.571 0.668 -18.061 1.00 86.12 96 LEU A C 1
ATOM 695 O O . LEU A 1 96 ? 4.738 1.385 -17.074 1.00 86.12 96 LEU A O 1
ATOM 699 N N . SER A 1 97 ? 4.739 -0.655 -18.030 1.00 78.50 97 SER A N 1
ATOM 700 C CA . SER A 1 97 ? 5.117 -1.424 -16.841 1.00 78.50 97 SER A CA 1
ATOM 701 C C . SER A 1 97 ? 6.620 -1.656 -16.667 1.00 78.50 97 SER A C 1
ATOM 703 O O . SER A 1 97 ? 7.022 -2.232 -15.660 1.00 78.50 97 SER A O 1
ATOM 705 N N . THR A 1 98 ? 7.445 -1.230 -17.623 1.00 65.81 98 THR A N 1
ATOM 706 C CA . THR A 1 98 ? 8.915 -1.319 -17.548 1.00 65.81 98 THR A CA 1
ATOM 707 C C . THR A 1 98 ? 9.527 -0.188 -16.735 1.00 65.81 98 THR A C 1
ATOM 709 O O . THR A 1 98 ? 9.116 0.974 -16.965 1.00 65.81 98 THR A O 1
#

Sequence (98 aa):
MHIGTIETPVLVFGGPYRNLGATQALLDRAVALDIPPERMICAGDTVAYCAEPEATTDVIRTSGMHVVMGNCEESLSEDADDCGCGFTEGSVCDTLST

Secondary structure (DSSP, 8-state):
-------S--EEE---TT-HHHHHHHHHHHHTTT--GGGEEE-S-SSSSSS-HHHHHHHHHHS--EEPPPHHHHHHHHT-S-----PPTTSHHHHH--

Radius of gyration: 14.64 Å; chains: 1; bounding box: 34×26×39 Å

pLDDT: mean 92.49, std 5.49, range [65.81, 98.25]

Foldseek 3Di:
DALDDDPDDAAEEEQCALVLPVLVVVVVVCVVVVNAQQRYEYAENQQFHDDHNVNSVVCVVPRNHHYHHALQNVCVVVVHPDSPPPDDPPDPCNVRRD